Protein AF-A0AAP8N8I6-F1 (afdb_monomer_lite)

Sequence (102 aa):
VLDKHHAGLDDIKDRILEFLAVGAYKGEISGSIVLLVGPPGVGKTSVGKSIAESLGRPFYRFSVGGMRDEAEIKGHRRTYIGAQPGKLVQALKDVEVMNPVI

Structure (mmCIF, N/CA/C/O backbone):
data_AF-A0AAP8N8I6-F1
#
_entry.id   AF-A0AAP8N8I6-F1
#
loop_
_atom_site.group_PDB
_atom_site.id
_atom_site.type_symbol
_atom_site.label_atom_id
_atom_site.label_alt_id
_atom_site.label_comp_id
_atom_site.label_asym_id
_atom_site.label_entity_id
_atom_site.label_seq_id
_atom_site.pdbx_PDB_ins_code
_atom_site.Cartn_x
_atom_site.Cartn_y
_atom_site.Cartn_z
_atom_site.occupancy
_atom_site.B_iso_or_equiv
_atom_site.auth_seq_id
_atom_site.auth_comp_id
_atom_site.auth_asym_id
_atom_site.auth_atom_id
_atom_site.pdbx_PDB_model_num
ATOM 1 N N . VAL A 1 1 ? -14.574 -1.257 8.793 1.00 88.75 1 VAL A N 1
ATOM 2 C CA . VAL A 1 1 ? -13.629 -2.214 8.159 1.00 88.75 1 VAL A CA 1
ATOM 3 C C . VAL A 1 1 ? -12.356 -2.343 8.987 1.00 88.75 1 VAL A C 1
ATOM 5 O O . VAL A 1 1 ? -12.069 -3.449 9.420 1.00 88.75 1 VAL A O 1
ATOM 8 N N . LEU A 1 2 ? -11.644 -1.249 9.292 1.00 89.31 2 LEU A N 1
ATOM 9 C CA . LEU A 1 2 ? -10.410 -1.295 10.095 1.00 89.31 2 LEU A CA 1
ATOM 10 C C . LEU A 1 2 ? -10.574 -2.028 11.442 1.00 89.31 2 LEU A C 1
ATOM 12 O O . LEU A 1 2 ? -9.828 -2.968 11.692 1.00 89.31 2 LEU A O 1
ATOM 16 N N . ASP A 1 3 ? -11.593 -1.713 12.247 1.00 92.19 3 ASP A N 1
ATOM 17 C CA . ASP A 1 3 ? -11.818 -2.402 13.536 1.00 92.19 3 ASP A CA 1
ATOM 18 C C . ASP A 1 3 ? -12.221 -3.867 13.405 1.00 92.19 3 ASP A C 1
ATOM 20 O O . ASP A 1 3 ? -11.925 -4.685 14.270 1.00 92.19 3 ASP A O 1
ATOM 24 N N . LYS A 1 4 ? -12.870 -4.217 12.292 1.00 92.75 4 LYS A N 1
ATOM 25 C CA . LYS A 1 4 ? -13.284 -5.594 12.014 1.00 92.75 4 LYS A CA 1
ATOM 26 C C . LYS A 1 4 ? -12.080 -6.493 11.721 1.00 92.75 4 LYS A C 1
ATOM 28 O O . LYS A 1 4 ? -12.114 -7.674 12.050 1.00 92.75 4 LYS A O 1
ATOM 33 N N . HIS A 1 5 ? -11.048 -5.956 11.069 1.00 90.88 5 HIS A N 1
ATOM 34 C CA . HIS A 1 5 ? -9.874 -6.728 10.648 1.00 90.88 5 HIS A CA 1
ATOM 35 C C . HIS A 1 5 ? -8.683 -6.615 11.601 1.00 90.88 5 HIS A C 1
ATOM 37 O O . HIS A 1 5 ? -7.816 -7.487 11.570 1.00 90.88 5 HIS A O 1
ATOM 43 N N . HIS A 1 6 ? -8.630 -5.571 12.432 1.00 91.94 6 HIS A N 1
ATOM 44 C CA . HIS A 1 6 ? -7.476 -5.264 13.274 1.00 91.94 6 HIS A CA 1
ATOM 45 C C . HIS A 1 6 ? -7.925 -4.959 14.703 1.00 91.94 6 HIS A C 1
ATOM 47 O O . HIS A 1 6 ? -8.615 -3.967 14.939 1.00 91.94 6 HIS A O 1
ATOM 53 N N . ALA A 1 7 ? -7.515 -5.792 15.660 1.00 91.50 7 ALA A N 1
ATOM 54 C CA . ALA A 1 7 ? -7.718 -5.530 17.084 1.00 91.50 7 ALA A CA 1
ATOM 55 C C . ALA A 1 7 ? -6.672 -4.527 17.609 1.00 91.50 7 ALA A C 1
ATOM 57 O O . ALA A 1 7 ? -5.494 -4.634 17.266 1.00 91.50 7 ALA A O 1
ATOM 58 N N . GLY A 1 8 ? -7.095 -3.570 18.444 1.00 90.44 8 GLY A N 1
ATOM 59 C CA . GLY A 1 8 ? -6.244 -2.480 18.943 1.00 90.44 8 GLY A CA 1
ATOM 60 C C . GLY A 1 8 ? -5.793 -1.523 17.833 1.00 90.44 8 GLY A C 1
ATOM 61 O O . GLY A 1 8 ? -6.533 -1.299 16.877 1.00 90.44 8 GLY A O 1
ATOM 62 N N . L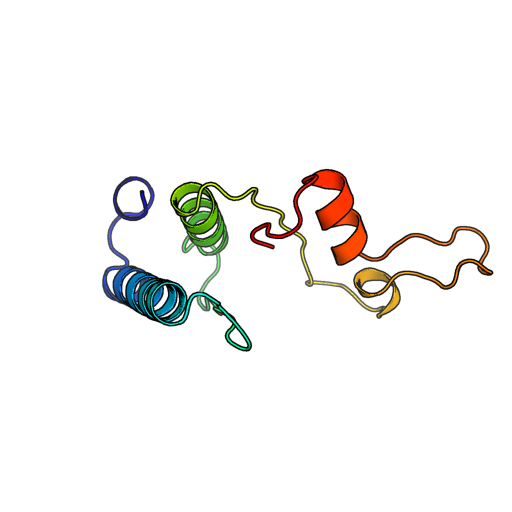EU A 1 9 ? -4.558 -1.013 17.929 1.00 88.94 9 LEU A N 1
ATOM 63 C CA . LEU A 1 9 ? -3.965 -0.047 16.986 1.00 88.94 9 LEU A CA 1
ATOM 64 C C . LEU A 1 9 ? -4.739 1.281 16.892 1.00 88.94 9 LEU A C 1
ATOM 66 O O . LEU A 1 9 ? -4.764 1.887 15.822 1.00 88.94 9 LEU A O 1
ATOM 70 N N . ASP A 1 10 ? -5.362 1.716 17.987 1.00 91.56 10 ASP A N 1
ATOM 71 C CA . ASP A 1 10 ? -6.290 2.854 17.998 1.00 91.56 10 ASP A CA 1
ATOM 72 C C . ASP A 1 10 ? -5.626 4.130 17.452 1.00 91.56 10 ASP A C 1
ATOM 74 O O . ASP A 1 10 ? -6.077 4.660 16.439 1.00 91.56 10 ASP A O 1
ATOM 78 N N . ASP A 1 11 ? -4.440 4.488 17.957 1.00 90.62 11 ASP A N 1
ATOM 79 C CA . ASP A 1 11 ? -3.656 5.634 17.465 1.00 90.62 11 ASP A CA 1
ATOM 80 C C . ASP A 1 11 ? -3.368 5.580 15.949 1.00 90.62 11 ASP A C 1
ATOM 82 O O . ASP A 1 11 ? -3.357 6.595 15.249 1.00 90.62 11 ASP A O 1
ATOM 86 N N . ILE A 1 12 ? -3.115 4.381 15.410 1.00 90.88 12 ILE A N 1
ATOM 87 C CA . ILE A 1 12 ? -2.807 4.191 13.984 1.00 90.88 12 ILE A CA 1
ATOM 88 C C . ILE A 1 12 ? -4.079 4.333 13.148 1.00 90.88 12 ILE A C 1
ATOM 90 O O . ILE A 1 12 ? -4.046 4.938 12.074 1.00 90.88 12 ILE A O 1
ATOM 94 N N . LYS A 1 13 ? -5.193 3.767 13.619 1.00 92.00 13 LYS A N 1
ATOM 95 C CA . LYS A 1 13 ? -6.491 3.866 12.948 1.00 92.00 13 LYS A CA 1
ATOM 96 C C . LYS A 1 13 ? -6.975 5.310 12.913 1.00 92.00 13 LYS A C 1
ATOM 98 O O . LYS A 1 13 ? -7.381 5.758 11.842 1.00 92.00 13 LYS A O 1
ATOM 103 N N . ASP A 1 14 ? -6.838 6.037 14.018 1.00 93.38 14 ASP A N 1
ATOM 104 C CA . ASP A 1 14 ? -7.177 7.458 14.103 1.00 93.38 14 ASP A CA 1
ATOM 105 C C . ASP A 1 14 ? -6.352 8.272 13.106 1.00 93.38 14 ASP A C 1
ATOM 107 O O . ASP A 1 14 ? -6.901 9.049 12.324 1.00 93.38 1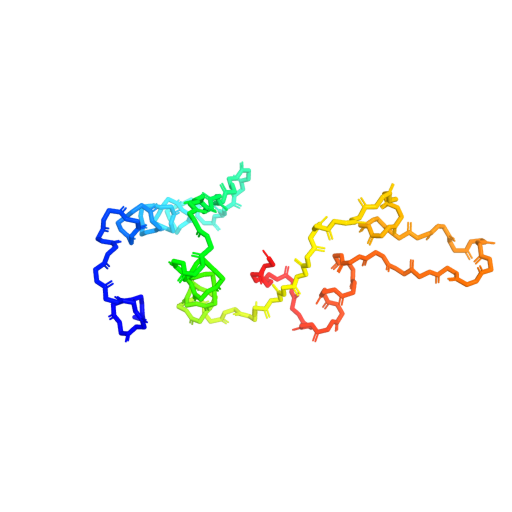4 ASP A O 1
ATOM 111 N N . ARG A 1 15 ? -5.044 8.006 13.009 1.00 91.94 15 ARG A N 1
ATOM 112 C CA . ARG A 1 15 ? -4.176 8.690 12.042 1.00 91.94 15 ARG A CA 1
ATOM 113 C C . ARG A 1 15 ? -4.542 8.406 10.584 1.00 91.94 15 ARG A C 1
ATOM 115 O O . ARG A 1 15 ? -4.443 9.291 9.731 1.00 91.94 15 ARG A O 1
ATOM 122 N N . ILE A 1 16 ? -4.950 7.175 10.277 1.00 92.19 16 ILE A N 1
ATOM 123 C CA . ILE A 1 16 ? -5.442 6.802 8.944 1.00 92.19 16 ILE A CA 1
ATOM 124 C C . ILE A 1 16 ? -6.756 7.533 8.645 1.00 92.19 16 ILE A C 1
ATOM 126 O O . ILE A 1 16 ? -6.925 8.055 7.543 1.00 92.19 16 ILE A O 1
ATOM 130 N N . LEU A 1 17 ? -7.666 7.600 9.617 1.00 91.88 17 LEU A N 1
ATOM 131 C CA . LEU A 1 17 ? -8.927 8.332 9.510 1.00 91.88 17 LEU A CA 1
ATOM 132 C C . LEU A 1 17 ? -8.698 9.825 9.259 1.00 91.88 17 LEU A C 1
ATOM 134 O O . LEU A 1 17 ? -9.286 10.363 8.324 1.00 91.88 17 LEU A O 1
ATOM 138 N N . GLU A 1 18 ? -7.799 10.470 10.006 1.00 90.62 18 GLU A N 1
ATOM 139 C CA . GLU A 1 18 ? -7.400 11.867 9.783 1.00 90.62 18 GLU A CA 1
ATOM 140 C C . GLU A 1 18 ? -6.898 12.090 8.352 1.00 90.62 18 GLU A C 1
ATOM 142 O O . GLU A 1 18 ? -7.338 13.011 7.662 1.00 90.62 18 GLU A O 1
ATOM 147 N N . PHE A 1 19 ? -6.002 11.220 7.877 1.00 89.50 19 PHE A N 1
ATOM 148 C CA . PHE A 1 19 ? -5.453 11.305 6.526 1.00 89.50 19 PHE A CA 1
ATOM 149 C C . PHE A 1 19 ? -6.546 11.214 5.452 1.00 89.50 19 PHE A C 1
ATOM 151 O O . PHE A 1 19 ? -6.593 12.032 4.528 1.00 89.50 19 PHE A O 1
ATOM 158 N N . LEU A 1 20 ? -7.450 10.241 5.587 1.00 89.38 20 LEU A N 1
ATOM 159 C CA . LEU A 1 20 ? -8.559 10.061 4.654 1.00 89.38 20 LEU A CA 1
ATOM 160 C C . LEU A 1 20 ? -9.561 11.219 4.731 1.00 89.38 20 LEU A C 1
ATOM 162 O O . LEU A 1 20 ? -10.065 11.644 3.693 1.00 89.38 20 LEU A O 1
ATOM 166 N N . ALA A 1 21 ? -9.807 11.768 5.922 1.00 90.00 21 ALA A N 1
ATOM 167 C CA . ALA A 1 21 ? -10.690 12.912 6.121 1.00 90.00 21 ALA A CA 1
ATOM 168 C C . ALA A 1 21 ? -10.155 14.175 5.430 1.00 90.00 21 ALA A C 1
ATOM 170 O O . ALA A 1 21 ? -10.911 14.870 4.753 1.00 90.00 21 ALA A O 1
ATOM 171 N N . VAL A 1 22 ? -8.846 14.439 5.520 1.00 89.06 22 VAL A N 1
ATOM 172 C CA . VAL A 1 22 ? -8.205 15.547 4.789 1.00 89.06 22 VAL A CA 1
ATOM 173 C C . VAL A 1 22 ? -8.353 15.361 3.279 1.00 89.06 22 VAL A C 1
ATOM 175 O O . VAL A 1 22 ? -8.671 16.317 2.572 1.00 89.06 22 VAL A O 1
ATOM 178 N 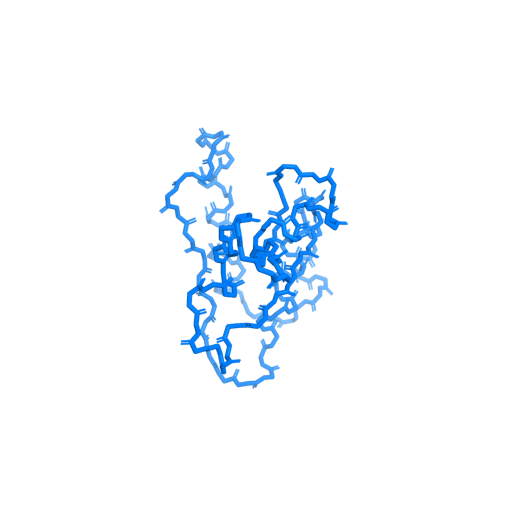N . GLY A 1 23 ? -8.161 14.134 2.788 1.00 86.06 23 GLY A N 1
ATOM 179 C CA . GLY A 1 23 ? -8.370 13.789 1.383 1.00 86.06 23 GLY A CA 1
ATOM 180 C C . GLY A 1 23 ? -9.804 14.013 0.912 1.00 86.06 23 GLY A C 1
ATOM 181 O O . GLY A 1 23 ? -10.030 14.618 -0.133 1.00 86.06 23 GLY A O 1
ATOM 182 N N . ALA A 1 24 ? -10.775 13.562 1.707 1.00 87.38 24 ALA A N 1
ATOM 183 C CA . ALA A 1 24 ? -12.195 13.739 1.427 1.00 87.38 24 ALA A CA 1
ATOM 184 C C . ALA A 1 24 ? -12.592 15.222 1.415 1.00 87.38 24 ALA A C 1
ATOM 186 O O . ALA A 1 24 ? -13.329 15.648 0.531 1.00 87.38 24 ALA A O 1
ATOM 187 N N . TYR A 1 25 ? -12.060 16.016 2.350 1.00 88.88 25 TYR A N 1
ATOM 188 C CA . TYR A 1 25 ? -12.317 17.454 2.424 1.00 88.88 25 TYR A CA 1
ATOM 189 C C . TYR A 1 25 ? -11.740 18.220 1.228 1.00 88.88 25 TYR A C 1
ATOM 191 O O . TYR A 1 25 ? -12.396 19.100 0.678 1.00 88.88 25 TYR A O 1
ATOM 199 N N . LYS A 1 26 ? -10.515 17.882 0.804 1.00 87.56 26 LYS A N 1
ATOM 200 C CA . LYS A 1 26 ? -9.855 18.537 -0.335 1.00 87.56 26 LYS A CA 1
ATOM 201 C C . LYS A 1 26 ? -10.379 18.069 -1.696 1.00 87.56 26 LYS A C 1
ATOM 203 O O . LYS A 1 26 ? -10.126 18.737 -2.691 1.00 87.56 26 LYS A O 1
ATOM 208 N N . GLY A 1 27 ? -11.059 16.922 -1.759 1.00 83.94 27 GLY A N 1
ATOM 209 C CA . GLY A 1 27 ? -11.466 16.272 -3.011 1.00 83.94 27 GLY A CA 1
ATOM 210 C C . GLY A 1 27 ? -10.323 15.550 -3.738 1.00 83.94 27 GLY A C 1
ATOM 211 O O . GLY A 1 27 ? -10.562 14.823 -4.700 1.00 83.94 27 GLY A O 1
ATOM 212 N N . GLU A 1 28 ? -9.090 15.691 -3.253 1.00 79.31 28 GLU A N 1
ATOM 213 C CA . GLU A 1 28 ? -7.908 15.005 -3.754 1.00 79.31 28 GLU A CA 1
ATOM 214 C C . GLU A 1 28 ? -6.937 14.667 -2.618 1.00 79.31 28 GLU A C 1
ATOM 216 O O . GLU A 1 28 ? -6.817 15.382 -1.621 1.00 79.31 28 GLU A O 1
ATOM 221 N N . ILE A 1 29 ? -6.196 13.573 -2.797 1.00 73.62 29 ILE A N 1
ATOM 222 C CA . ILE A 1 29 ? -5.062 13.203 -1.945 1.00 73.62 29 ILE A CA 1
ATOM 223 C C . ILE A 1 29 ? -3.798 13.472 -2.763 1.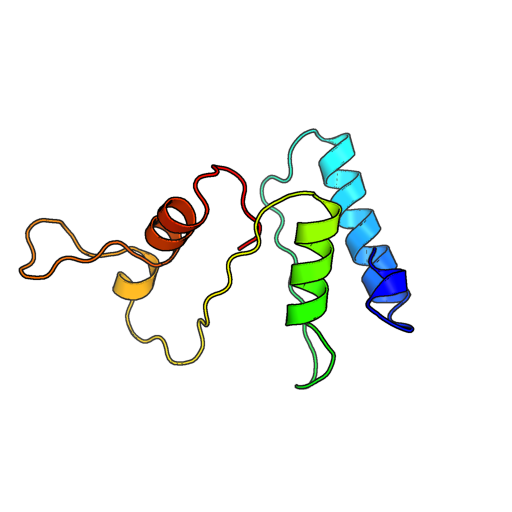00 73.62 29 ILE A C 1
ATOM 225 O O . ILE A 1 29 ? -3.184 12.557 -3.304 1.00 73.62 29 ILE A O 1
ATOM 229 N N . SER A 1 30 ? -3.454 14.748 -2.938 1.00 73.25 30 SER A N 1
ATOM 230 C CA . SER A 1 30 ? -2.243 15.143 -3.662 1.00 73.25 30 SER A CA 1
ATOM 231 C C . SER A 1 30 ? -1.073 15.354 -2.695 1.00 73.25 30 SER A C 1
ATOM 233 O O . SER A 1 30 ? -1.214 15.982 -1.643 1.00 73.25 30 SER A O 1
ATOM 235 N N . GLY A 1 31 ? 0.091 14.793 -3.033 1.00 70.50 31 GLY A N 1
ATOM 236 C CA . GLY A 1 31 ? 1.369 15.056 -2.359 1.00 70.50 31 GLY A CA 1
ATOM 237 C C . GLY A 1 31 ? 1.583 14.414 -0.983 1.00 70.50 31 GLY A C 1
ATOM 238 O O . GLY A 1 31 ? 2.604 14.683 -0.358 1.00 70.50 31 GLY A O 1
ATOM 239 N N . SER A 1 32 ? 0.666 13.571 -0.498 1.00 78.75 32 SER A N 1
ATOM 240 C CA . SER A 1 32 ? 0.774 12.952 0.832 1.00 78.75 32 SER A CA 1
ATOM 241 C C . SER A 1 32 ? 0.796 11.424 0.737 1.00 78.75 32 SER A C 1
ATOM 243 O O . SER A 1 32 ? -0.085 10.826 0.124 1.00 78.75 32 SER A O 1
ATOM 245 N N . ILE A 1 33 ? 1.802 10.795 1.351 1.00 88.75 33 ILE A N 1
ATOM 246 C CA . ILE A 1 33 ? 2.013 9.338 1.356 1.00 88.75 33 ILE A CA 1
ATOM 247 C C . ILE A 1 33 ? 1.943 8.841 2.801 1.00 88.75 33 ILE A C 1
ATOM 249 O O . ILE A 1 33 ? 2.519 9.455 3.698 1.00 88.75 33 ILE A O 1
ATOM 253 N N . VAL A 1 34 ? 1.262 7.716 3.028 1.00 89.88 34 VAL A N 1
ATOM 254 C CA . VAL A 1 34 ? 1.224 7.051 4.338 1.00 89.88 34 VAL A CA 1
ATOM 255 C C . VAL A 1 34 ? 2.364 6.041 4.432 1.00 89.88 34 VAL A C 1
ATOM 257 O O . VAL A 1 34 ? 2.466 5.135 3.608 1.00 89.88 34 VAL A O 1
ATOM 260 N N . LEU A 1 35 ? 3.198 6.169 5.466 1.00 92.50 35 LEU A N 1
ATOM 261 C CA . LEU A 1 35 ? 4.265 5.218 5.777 1.00 92.50 35 LEU A CA 1
ATOM 262 C C . LEU A 1 35 ? 3.967 4.505 7.100 1.00 92.50 35 LEU A C 1
ATOM 264 O O . LEU A 1 35 ? 3.927 5.132 8.156 1.00 92.50 35 LEU A O 1
ATOM 268 N N . LEU A 1 36 ? 3.802 3.182 7.048 1.00 93.00 36 LEU A N 1
ATOM 269 C CA . LEU A 1 36 ? 3.623 2.341 8.233 1.00 93.00 36 LEU A CA 1
ATOM 270 C C . LEU A 1 36 ? 4.965 1.716 8.640 1.00 93.00 36 LEU A C 1
ATOM 272 O O . LEU A 1 36 ? 5.543 0.936 7.881 1.00 93.00 36 LEU A O 1
ATOM 276 N N . VAL A 1 37 ? 5.443 2.004 9.855 1.00 93.88 37 VAL A N 1
ATOM 277 C CA . VAL A 1 37 ? 6.744 1.533 10.375 1.00 93.88 37 VAL A CA 1
ATOM 278 C C . VAL A 1 37 ? 6.551 0.645 11.606 1.00 93.88 37 VAL A C 1
ATOM 280 O O . VAL A 1 37 ? 5.615 0.820 12.375 1.00 93.88 37 VAL A O 1
ATOM 283 N N . GLY A 1 38 ? 7.419 -0.357 11.782 1.00 93.31 38 GLY A N 1
ATOM 284 C CA . GLY A 1 38 ? 7.501 -1.155 13.014 1.00 93.31 38 GLY A CA 1
ATOM 285 C C . GLY A 1 38 ? 8.115 -2.545 12.793 1.00 93.31 38 GLY A C 1
ATOM 286 O O . GLY A 1 38 ? 8.508 -2.851 11.664 1.00 93.31 38 GLY A O 1
ATOM 287 N N . PRO A 1 39 ? 8.087 -3.432 13.799 1.00 95.88 39 PRO A N 1
ATOM 288 C CA . PRO A 1 39 ? 8.582 -4.809 13.695 1.00 95.88 39 PRO A CA 1
ATOM 289 C C . PRO A 1 39 ? 7.867 -5.646 12.615 1.00 95.88 39 PRO A C 1
ATOM 291 O O . PRO A 1 39 ? 6.758 -5.290 12.189 1.00 95.88 39 PRO A O 1
ATOM 294 N N . PRO A 1 40 ? 8.457 -6.759 12.147 1.00 95.62 40 PRO A N 1
ATOM 295 C CA . PRO A 1 40 ? 7.743 -7.718 11.307 1.00 95.62 40 PRO A CA 1
ATOM 296 C C . PRO A 1 40 ? 6.555 -8.332 12.069 1.00 95.62 40 PRO A C 1
ATOM 298 O O . PRO A 1 40 ? 6.562 -8.413 13.291 1.00 95.62 40 PRO A O 1
ATOM 301 N N . GLY A 1 41 ? 5.512 -8.747 11.347 1.00 92.75 41 GLY A N 1
ATOM 302 C CA . GLY A 1 41 ? 4.348 -9.428 11.937 1.00 92.75 41 GLY A CA 1
ATOM 303 C C . GLY A 1 41 ? 3.243 -8.525 12.502 1.00 92.75 41 GLY A C 1
ATOM 304 O O . GLY A 1 41 ? 2.141 -9.006 12.720 1.00 92.75 41 GLY A O 1
ATOM 305 N N . VAL A 1 42 ? 3.456 -7.211 12.637 1.00 92.44 42 VAL A N 1
ATOM 306 C CA . VAL A 1 42 ? 2.454 -6.276 13.214 1.00 92.44 42 VAL A CA 1
ATOM 307 C C . VAL A 1 42 ? 1.304 -5.878 12.266 1.00 92.44 42 VAL A C 1
ATOM 309 O O . VAL A 1 42 ? 0.600 -4.909 12.513 1.00 92.44 42 VAL A O 1
ATOM 312 N N . GLY A 1 43 ? 1.129 -6.568 11.134 1.00 92.69 43 GLY A N 1
ATOM 313 C CA . GLY A 1 43 ? -0.043 -6.370 10.268 1.00 92.69 43 GLY A CA 1
ATOM 314 C C . GLY A 1 43 ? 0.002 -5.203 9.269 1.00 92.69 43 GLY A C 1
ATOM 315 O O . GLY A 1 43 ? -1.003 -4.956 8.615 1.00 92.69 43 GLY A O 1
ATOM 316 N N . LYS A 1 44 ? 1.146 -4.536 9.050 1.00 95.19 44 LYS A N 1
ATOM 317 C CA . LYS A 1 44 ? 1.279 -3.383 8.118 1.00 95.19 44 LYS A CA 1
ATOM 318 C C . LYS A 1 44 ? 0.634 -3.591 6.742 1.00 95.19 44 LYS A C 1
ATOM 320 O O . LYS A 1 44 ? -0.151 -2.769 6.284 1.00 95.19 44 LYS A O 1
ATOM 325 N N . THR A 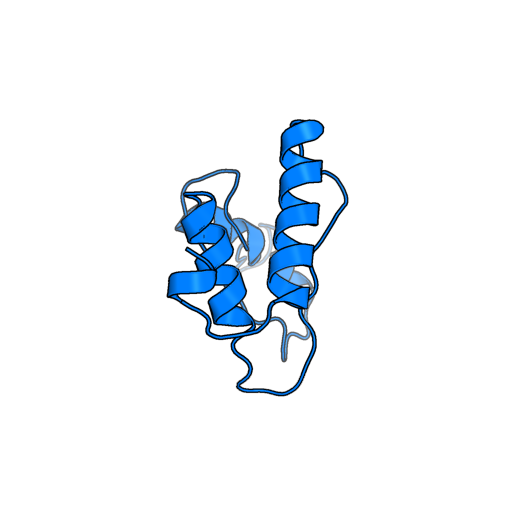1 45 ? 0.940 -4.708 6.083 1.00 94.94 45 THR A N 1
ATOM 326 C CA . THR A 1 45 ? 0.353 -5.028 4.772 1.00 94.94 45 THR A CA 1
ATOM 327 C C . THR A 1 45 ? -1.154 -5.271 4.863 1.00 94.94 45 THR A C 1
ATOM 329 O O . THR A 1 45 ? -1.894 -4.888 3.963 1.00 94.94 45 THR A O 1
ATOM 332 N N . SER A 1 46 ? -1.612 -5.894 5.949 1.00 95.06 46 SER A N 1
ATOM 333 C CA . SER A 1 46 ? -3.033 -6.152 6.179 1.00 95.06 46 SER A CA 1
ATOM 334 C C . SER A 1 46 ? -3.803 -4.841 6.387 1.00 95.06 46 SER A C 1
ATOM 336 O O . SER A 1 46 ? -4.884 -4.673 5.833 1.00 95.06 46 SER A O 1
ATOM 338 N N . VAL A 1 47 ? -3.213 -3.869 7.096 1.00 94.94 47 VAL A N 1
ATOM 339 C CA . VAL A 1 47 ? -3.777 -2.517 7.245 1.00 94.94 47 VAL A CA 1
ATOM 340 C C . VAL A 1 47 ? -3.939 -1.845 5.881 1.00 94.94 47 VAL A C 1
ATOM 342 O O . VAL A 1 47 ? -5.030 -1.374 5.573 1.00 94.94 47 VAL A O 1
ATOM 345 N N . GLY A 1 48 ? -2.913 -1.881 5.022 1.00 95.00 48 GLY A N 1
ATOM 346 C CA . GLY A 1 48 ? -3.004 -1.358 3.650 1.00 95.00 48 GLY A CA 1
ATOM 347 C C . GLY A 1 48 ? -4.137 -1.996 2.833 1.00 95.00 48 GLY A C 1
ATOM 348 O O . GLY A 1 48 ? -4.908 -1.291 2.181 1.00 95.00 48 GLY A O 1
ATOM 349 N N . LYS A 1 49 ? -4.311 -3.319 2.947 1.00 96.00 49 LYS A N 1
ATOM 350 C CA . LYS A 1 49 ? -5.421 -4.038 2.306 1.00 96.00 49 LYS A CA 1
ATOM 351 C C . LYS A 1 49 ? -6.788 -3.589 2.836 1.00 96.00 49 LYS A C 1
ATOM 353 O O . LYS A 1 49 ? -7.698 -3.364 2.045 1.00 96.00 49 LYS A O 1
ATOM 358 N N . SER A 1 50 ? -6.934 -3.419 4.151 1.00 95.50 50 SER A N 1
ATOM 359 C CA . SER A 1 50 ? -8.184 -2.934 4.753 1.00 95.50 50 SER A CA 1
ATOM 360 C C . SER A 1 50 ? -8.503 -1.487 4.376 1.00 95.50 50 SER A C 1
ATOM 362 O O . SER A 1 50 ? -9.677 -1.145 4.251 1.00 95.50 50 SER A O 1
ATOM 364 N N . ILE A 1 51 ? -7.491 -0.639 4.165 1.00 93.88 51 ILE A N 1
ATOM 365 C CA . ILE A 1 51 ? -7.689 0.716 3.630 1.00 93.88 51 ILE A CA 1
ATOM 366 C C . ILE A 1 51 ? -8.251 0.635 2.208 1.00 93.88 51 ILE A C 1
ATOM 368 O O . ILE A 1 51 ? -9.258 1.274 1.920 1.00 93.88 51 ILE A O 1
ATOM 372 N N . ALA A 1 52 ? -7.651 -0.183 1.340 1.00 95.06 52 ALA A N 1
ATOM 373 C CA . ALA A 1 52 ? -8.126 -0.369 -0.030 1.00 95.06 52 ALA A CA 1
ATOM 374 C C . ALA A 1 52 ? -9.577 -0.878 -0.080 1.00 95.06 52 ALA A C 1
ATOM 376 O O . ALA A 1 52 ? -10.406 -0.304 -0.786 1.00 95.06 52 ALA A O 1
ATOM 377 N N . GLU A 1 53 ? -9.905 -1.874 0.749 1.00 95.50 53 GLU A N 1
ATOM 378 C CA . GLU A 1 53 ? -11.268 -2.393 0.908 1.00 95.50 53 GLU A CA 1
ATOM 379 C C . GLU A 1 53 ? -12.244 -1.311 1.393 1.00 95.50 53 GLU A C 1
ATOM 381 O O . GLU A 1 53 ? -13.333 -1.175 0.842 1.00 95.50 53 GLU A O 1
ATOM 386 N N . SER A 1 54 ? -11.839 -0.488 2.367 1.00 92.50 54 SER A N 1
ATOM 387 C CA . SER A 1 54 ? -12.667 0.617 2.878 1.00 92.50 54 SER A CA 1
ATOM 388 C C . SER A 1 54 ? -12.947 1.683 1.817 1.00 92.50 54 SER A C 1
ATOM 390 O O . SER A 1 54 ? -14.004 2.304 1.835 1.00 92.50 54 SER A O 1
ATOM 392 N N . LEU A 1 55 ? -12.001 1.897 0.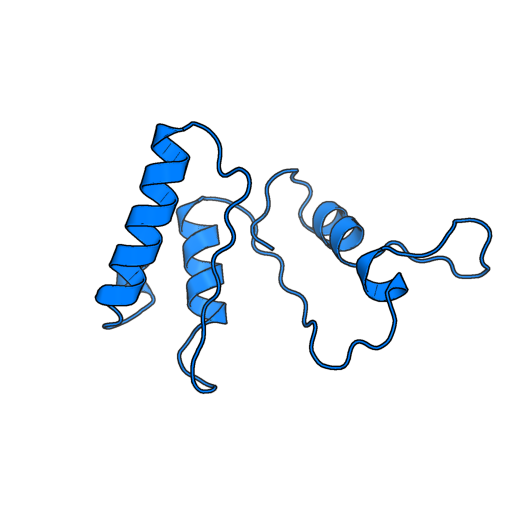900 1.00 91.00 55 LEU A N 1
ATOM 393 C CA . LEU A 1 55 ? -12.125 2.847 -0.204 1.00 91.00 55 LEU A CA 1
ATOM 394 C C . LEU A 1 55 ? -12.812 2.247 -1.440 1.00 91.00 55 LEU A C 1
ATOM 396 O O . LEU A 1 55 ? -13.014 2.971 -2.414 1.00 91.00 55 LEU A O 1
ATOM 400 N N . GLY A 1 56 ? -13.125 0.946 -1.437 1.00 93.31 56 GLY A N 1
ATOM 401 C CA . GLY A 1 56 ? -13.646 0.239 -2.610 1.00 93.31 56 GLY A CA 1
ATOM 402 C C . GLY A 1 56 ? -12.674 0.241 -3.796 1.00 93.31 56 GLY A C 1
ATOM 403 O O . GLY A 1 56 ? -13.104 0.215 -4.946 1.00 93.31 56 GLY A O 1
ATOM 404 N N . ARG A 1 57 ? -11.365 0.325 -3.529 1.00 94.81 57 ARG A N 1
ATOM 405 C CA . ARG A 1 57 ? -10.309 0.393 -4.548 1.00 94.81 57 ARG A CA 1
ATOM 406 C C . ARG A 1 57 ? -9.531 -0.921 -4.587 1.00 94.81 57 ARG A C 1
ATOM 408 O O . ARG A 1 57 ? -9.299 -1.514 -3.531 1.00 94.81 57 ARG A O 1
ATOM 415 N N . PRO A 1 58 ? -9.082 -1.379 -5.766 1.00 96.94 58 PRO A N 1
ATOM 416 C CA . PRO A 1 58 ? -8.240 -2.560 -5.844 1.00 96.94 58 PRO A CA 1
ATOM 417 C C . PRO A 1 58 ? -6.907 -2.310 -5.143 1.00 96.94 58 PRO A C 1
ATOM 419 O O . PRO A 1 58 ? -6.343 -1.214 -5.192 1.00 96.94 58 PRO A O 1
ATOM 422 N N . PHE A 1 59 ? -6.425 -3.357 -4.482 1.00 96.88 59 PHE A N 1
ATOM 423 C CA . PHE A 1 59 ? -5.156 -3.367 -3.775 1.00 96.88 59 PHE A CA 1
ATOM 424 C C . PHE A 1 59 ? -4.109 -4.079 -4.626 1.00 96.88 59 PHE A C 1
ATOM 426 O O . PHE A 1 59 ? -4.243 -5.272 -4.903 1.00 96.88 59 PHE A O 1
ATOM 433 N N . TYR A 1 60 ? -3.057 -3.364 -5.004 1.00 96.94 60 TYR A N 1
ATOM 434 C CA . TYR A 1 60 ? -1.867 -3.934 -5.617 1.00 96.94 60 TYR A CA 1
ATOM 435 C C . TYR A 1 60 ? -0.718 -3.873 -4.616 1.00 96.94 60 TYR A C 1
ATOM 437 O O . TYR A 1 60 ? -0.621 -2.935 -3.840 1.00 96.94 60 TYR A O 1
ATOM 445 N N . ARG A 1 61 ? 0.164 -4.873 -4.614 1.00 95.50 61 ARG A N 1
ATOM 446 C CA . ARG A 1 61 ? 1.338 -4.882 -3.735 1.00 95.50 61 ARG A CA 1
ATOM 447 C C . ARG A 1 61 ? 2.545 -5.395 -4.490 1.00 95.50 61 ARG A C 1
ATOM 449 O O . ARG A 1 61 ? 2.512 -6.504 -5.019 1.00 95.50 61 ARG A O 1
ATOM 456 N N . PHE A 1 62 ? 3.653 -4.670 -4.403 1.00 95.06 62 PHE A N 1
ATOM 457 C CA . PHE A 1 62 ? 4.966 -5.171 -4.796 1.00 95.06 62 PHE A CA 1
ATOM 458 C C . PHE A 1 62 ? 6.009 -4.880 -3.712 1.00 95.06 62 PHE A C 1
ATOM 460 O O . PHE A 1 62 ? 5.831 -4.004 -2.870 1.00 95.06 62 PHE A O 1
ATOM 467 N N . SER A 1 63 ? 7.080 -5.675 -3.687 1.00 92.75 63 SER A N 1
ATOM 468 C CA . SER A 1 63 ? 8.190 -5.483 -2.753 1.00 92.75 63 SER A CA 1
ATOM 469 C C . SER A 1 63 ? 9.255 -4.609 -3.392 1.00 92.75 63 SER A C 1
ATOM 471 O O . SER A 1 63 ? 9.646 -4.873 -4.526 1.00 92.75 63 SER A O 1
ATOM 473 N N . VAL A 1 64 ? 9.758 -3.633 -2.635 1.00 93.19 64 VAL A N 1
ATOM 474 C CA . VAL A 1 64 ? 10.971 -2.881 -2.990 1.00 93.19 64 VAL A CA 1
ATOM 475 C C . VAL A 1 64 ? 12.251 -3.472 -2.399 1.00 93.19 64 VAL A C 1
ATOM 477 O O . VAL A 1 64 ? 13.359 -3.093 -2.768 1.00 93.19 64 VAL A O 1
ATOM 480 N N . GLY A 1 65 ? 12.114 -4.423 -1.471 1.00 93.38 65 GLY A N 1
ATOM 481 C CA . GLY A 1 65 ? 13.254 -5.085 -0.848 1.00 93.38 65 GLY A CA 1
ATOM 482 C C . GLY A 1 65 ? 14.029 -5.921 -1.864 1.00 93.38 65 GLY A C 1
ATOM 483 O O . GLY A 1 65 ? 13.452 -6.801 -2.498 1.00 93.38 65 GLY A O 1
ATOM 484 N N . GLY A 1 66 ? 15.331 -5.658 -1.985 1.00 93.38 66 GLY A N 1
ATOM 485 C CA . GLY A 1 66 ? 16.231 -6.387 -2.883 1.00 93.38 66 GLY A CA 1
ATOM 486 C C . GLY A 1 66 ? 16.308 -5.842 -4.311 1.00 93.38 66 GLY A C 1
ATOM 487 O O . GLY A 1 66 ? 17.105 -6.365 -5.086 1.00 93.38 66 GLY A O 1
ATOM 488 N N . MET A 1 67 ? 15.547 -4.792 -4.642 1.00 94.38 67 MET A N 1
ATOM 489 C CA . MET A 1 67 ? 15.648 -4.110 -5.936 1.00 94.38 67 MET A CA 1
ATOM 490 C C . MET A 1 67 ? 17.000 -3.406 -6.057 1.00 94.38 67 MET A C 1
ATOM 492 O O . MET A 1 67 ? 17.482 -2.794 -5.099 1.00 94.38 67 MET A O 1
ATOM 496 N N . ARG A 1 68 ? 17.619 -3.504 -7.234 1.00 94.06 68 ARG A N 1
ATOM 497 C CA . ARG A 1 68 ? 18.948 -2.918 -7.502 1.00 94.06 68 ARG A CA 1
ATOM 498 C C . ARG A 1 68 ? 18.961 -1.983 -8.701 1.00 94.06 68 ARG A C 1
ATOM 500 O O . ARG A 1 68 ? 19.915 -1.225 -8.845 1.00 94.06 68 ARG A O 1
ATOM 507 N N . ASP A 1 69 ? 17.925 -2.037 -9.532 1.00 93.06 69 ASP A N 1
ATOM 508 C CA . ASP A 1 69 ? 17.840 -1.287 -10.777 1.00 93.06 69 ASP A CA 1
ATOM 509 C C . ASP A 1 69 ? 16.573 -0.419 -10.807 1.00 93.06 69 ASP A C 1
ATOM 511 O O . ASP A 1 69 ? 15.471 -0.856 -10.463 1.00 93.06 69 ASP A O 1
ATOM 515 N N . GLU A 1 70 ? 16.719 0.827 -11.255 1.00 92.88 70 GLU A N 1
ATOM 516 C CA . GLU A 1 70 ? 15.594 1.733 -11.478 1.00 92.88 70 GLU A CA 1
ATOM 517 C C . GLU A 1 70 ? 14.650 1.247 -12.586 1.00 92.88 70 GLU A C 1
ATOM 519 O O . GLU A 1 70 ? 13.459 1.586 -12.574 1.00 92.88 70 GLU A O 1
ATOM 524 N N . ALA A 1 71 ? 15.153 0.433 -13.520 1.00 92.75 71 ALA A N 1
ATOM 525 C CA . ALA A 1 71 ? 14.375 -0.142 -14.609 1.00 92.75 71 ALA A CA 1
ATOM 526 C C . ALA A 1 71 ? 13.255 -1.056 -14.095 1.00 92.75 71 ALA A C 1
ATOM 528 O O . ALA A 1 71 ? 12.226 -1.197 -14.754 1.00 92.75 71 ALA A O 1
ATOM 529 N N . GLU A 1 72 ? 13.387 -1.620 -12.894 1.00 92.62 72 GLU A N 1
ATOM 530 C CA . GLU A 1 72 ? 12.310 -2.393 -12.284 1.00 92.62 72 GLU A CA 1
ATOM 531 C C . GLU A 1 72 ? 11.103 -1.500 -11.915 1.00 92.62 72 GLU A C 1
ATOM 533 O O . GLU A 1 72 ? 9.953 -1.918 -12.051 1.00 92.62 72 GLU A O 1
ATOM 538 N N . ILE A 1 73 ? 11.330 -0.242 -11.512 1.00 94.69 73 ILE A N 1
ATOM 539 C CA . ILE A 1 73 ? 10.257 0.717 -11.191 1.00 94.69 73 ILE A CA 1
ATOM 540 C C . ILE A 1 73 ? 9.752 1.434 -12.447 1.00 94.69 73 ILE A C 1
ATOM 542 O O . ILE A 1 73 ? 8.540 1.514 -12.661 1.00 94.69 73 ILE A O 1
ATOM 546 N N . LYS A 1 74 ? 10.665 1.953 -13.277 1.00 94.75 74 LYS A N 1
ATOM 547 C CA . LYS A 1 74 ? 10.346 2.805 -14.438 1.00 94.75 74 LYS A CA 1
ATOM 548 C C . LYS A 1 74 ? 10.057 2.013 -15.714 1.00 94.75 74 LYS A C 1
ATOM 550 O O . LYS A 1 74 ? 9.317 2.483 -16.575 1.00 94.75 74 LYS A O 1
ATOM 555 N N . GLY A 1 75 ? 10.601 0.809 -15.831 1.00 95.62 75 GLY A N 1
ATOM 556 C CA . GLY A 1 75 ? 10.601 0.036 -17.065 1.00 95.62 75 GLY A CA 1
ATOM 557 C C . GLY A 1 75 ? 11.728 0.435 -18.009 1.00 95.62 75 GLY A C 1
ATOM 558 O O . GLY A 1 75 ? 12.519 1.342 -17.754 1.00 95.62 75 GLY A O 1
ATOM 559 N N . HIS A 1 76 ? 11.778 -0.263 -19.136 1.00 96.38 76 HIS A N 1
ATOM 560 C CA . HIS A 1 76 ? 12.823 -0.103 -20.137 1.00 96.38 76 HIS A CA 1
ATOM 561 C C . HIS A 1 76 ? 12.354 0.789 -21.286 1.00 96.38 76 HIS A C 1
ATOM 563 O O . HIS A 1 76 ? 11.167 0.841 -21.623 1.00 96.38 76 HIS A O 1
ATOM 569 N N . ARG A 1 77 ? 13.304 1.436 -21.972 1.00 95.00 77 ARG A N 1
ATOM 570 C CA . ARG A 1 77 ? 13.014 2.005 -23.296 1.00 95.00 77 ARG A CA 1
ATOM 571 C C . ARG A 1 77 ? 12.621 0.879 -24.253 1.00 95.00 77 ARG A C 1
ATOM 573 O O . ARG A 1 77 ? 13.235 -0.184 -24.253 1.00 95.00 77 ARG A O 1
ATOM 580 N N . ARG A 1 78 ? 11.651 1.145 -25.131 1.00 93.94 78 ARG A N 1
ATOM 581 C CA . ARG A 1 78 ? 11.141 0.169 -26.115 1.00 93.94 78 ARG A CA 1
ATOM 582 C C . ARG A 1 78 ? 12.197 -0.369 -27.086 1.00 93.94 78 ARG A C 1
ATOM 584 O O . ARG A 1 78 ? 11.976 -1.403 -27.696 1.00 93.94 78 ARG A O 1
ATOM 591 N N . THR A 1 79 ? 13.318 0.331 -27.239 1.00 96.00 79 THR A N 1
ATOM 592 C CA . THR A 1 79 ? 14.421 -0.062 -28.123 1.00 96.00 79 THR A CA 1
ATOM 593 C C . THR A 1 79 ? 15.257 -1.221 -27.576 1.00 96.00 79 THR A C 1
ATOM 595 O O . THR A 1 79 ? 16.041 -1.789 -28.327 1.00 96.00 79 THR A O 1
ATOM 598 N N . TYR A 1 80 ? 15.136 -1.565 -26.289 1.00 94.12 80 TYR A N 1
ATOM 599 C CA . TYR A 1 80 ? 15.873 -2.685 -25.706 1.00 94.12 80 TYR A CA 1
ATOM 600 C C . TYR A 1 80 ? 15.204 -4.023 -26.034 1.00 94.12 80 TYR A C 1
ATOM 602 O O . TYR A 1 80 ? 13.989 -4.181 -25.897 1.00 94.12 80 TYR A O 1
ATOM 610 N N . ILE A 1 81 ? 16.013 -5.011 -26.425 1.00 92.94 81 ILE A N 1
ATOM 611 C CA . ILE A 1 81 ? 15.552 -6.394 -26.580 1.00 92.94 81 ILE A CA 1
ATOM 612 C C . ILE A 1 81 ? 15.054 -6.879 -25.213 1.00 92.94 81 ILE A C 1
ATOM 614 O O . ILE A 1 81 ? 15.773 -6.789 -24.222 1.00 92.94 81 ILE A O 1
ATOM 618 N N . GLY A 1 82 ? 13.810 -7.362 -25.162 1.00 92.62 82 GLY A N 1
ATOM 619 C CA . GLY A 1 82 ? 13.182 -7.810 -23.916 1.00 92.62 82 GLY A CA 1
ATOM 620 C C . GLY A 1 82 ? 12.631 -6.687 -23.031 1.00 92.62 82 GLY A C 1
ATOM 621 O O . GLY A 1 82 ? 12.387 -6.929 -21.853 1.00 92.62 82 GLY A O 1
ATOM 622 N N . ALA A 1 83 ? 12.418 -5.478 -23.567 1.00 94.88 83 ALA A N 1
ATOM 623 C CA . ALA A 1 83 ? 11.876 -4.353 -22.810 1.00 94.88 83 ALA A CA 1
ATOM 624 C C . ALA A 1 83 ? 10.569 -4.712 -22.078 1.00 94.88 83 ALA A C 1
ATOM 626 O O . ALA A 1 83 ? 9.553 -5.033 -22.697 1.00 94.88 83 ALA A O 1
ATOM 627 N N . GLN A 1 84 ? 10.599 -4.599 -20.751 1.00 94.88 84 GLN A N 1
ATOM 628 C CA . GLN A 1 84 ? 9.431 -4.762 -19.889 1.00 94.88 84 GLN A CA 1
ATOM 629 C C . GLN A 1 84 ? 8.996 -3.409 -19.307 1.00 94.88 84 GLN A C 1
ATOM 631 O O . GLN A 1 84 ? 9.860 -2.582 -18.978 1.00 94.88 84 GLN A O 1
ATOM 636 N N . PRO A 1 85 ? 7.677 -3.171 -19.162 1.00 95.06 85 PRO A N 1
ATOM 637 C CA . PRO A 1 85 ? 7.166 -2.027 -18.419 1.00 95.06 85 PRO A CA 1
ATOM 638 C C . PRO A 1 85 ? 7.517 -2.157 -16.932 1.00 95.06 85 PRO A C 1
ATOM 640 O O . PRO A 1 85 ? 7.617 -3.266 -16.409 1.00 95.06 85 PRO A O 1
ATOM 643 N N . GLY A 1 86 ? 7.691 -1.022 -16.256 1.00 95.81 86 GLY A N 1
ATOM 644 C CA . GLY A 1 86 ? 8.004 -0.990 -14.829 1.00 95.81 86 GLY A CA 1
ATOM 645 C C . GLY A 1 86 ? 6.824 -1.404 -13.950 1.00 95.81 86 GLY A C 1
ATOM 646 O O . GLY A 1 86 ? 5.679 -1.469 -14.411 1.00 95.81 86 GLY A O 1
ATOM 647 N N . LYS A 1 87 ? 7.094 -1.643 -12.663 1.00 94.81 87 LYS A N 1
ATOM 648 C CA . LYS A 1 87 ? 6.106 -2.146 -11.693 1.00 94.81 87 LYS A CA 1
ATOM 649 C C . LYS A 1 87 ? 4.824 -1.320 -11.610 1.00 94.81 87 LYS A C 1
ATOM 651 O O . LYS A 1 87 ? 3.753 -1.905 -11.515 1.00 94.81 87 LYS A O 1
ATOM 656 N N . LEU A 1 88 ? 4.902 0.010 -11.694 1.00 94.06 88 LEU A N 1
ATOM 657 C CA . LEU A 1 88 ? 3.707 0.864 -11.634 1.00 94.06 88 LEU A CA 1
ATOM 658 C C . LEU A 1 88 ? 2.797 0.687 -12.856 1.00 94.06 88 LEU A C 1
ATOM 660 O O . LEU A 1 88 ? 1.581 0.617 -12.718 1.00 94.06 88 LEU A O 1
ATOM 664 N N . VAL A 1 89 ? 3.375 0.571 -14.053 1.00 95.25 89 VAL A N 1
ATOM 665 C CA . VAL A 1 89 ? 2.600 0.349 -15.283 1.00 95.25 89 VAL A CA 1
ATOM 666 C C . VAL A 1 89 ? 1.989 -1.052 -15.286 1.00 95.25 89 VAL A C 1
ATOM 668 O O . VAL A 1 89 ? 0.844 -1.217 -15.696 1.00 95.25 89 VAL A O 1
ATOM 671 N N . GLN A 1 90 ? 2.730 -2.052 -14.799 1.00 94.69 90 GLN A N 1
ATOM 672 C CA . GLN A 1 90 ? 2.202 -3.403 -14.594 1.00 94.69 90 GLN A CA 1
ATOM 673 C C . GLN A 1 90 ? 1.024 -3.390 -13.615 1.00 94.69 90 GLN A C 1
ATOM 675 O O . GLN A 1 90 ? -0.030 -3.918 -13.944 1.00 94.69 90 GLN A O 1
ATOM 680 N N . ALA A 1 91 ? 1.159 -2.700 -12.477 1.00 95.94 91 ALA A N 1
ATOM 681 C CA . ALA A 1 91 ? 0.094 -2.572 -11.488 1.00 95.94 91 ALA A CA 1
ATOM 682 C C . ALA A 1 91 ? -1.200 -2.021 -12.093 1.00 95.94 91 ALA A C 1
ATOM 684 O O . ALA A 1 91 ? -2.256 -2.613 -11.910 1.00 95.94 91 ALA A O 1
ATOM 685 N N . LEU A 1 92 ? -1.109 -0.926 -12.857 1.00 96.31 92 LEU A N 1
ATOM 686 C CA . LEU A 1 92 ? -2.266 -0.312 -13.517 1.00 96.31 92 LEU A CA 1
ATOM 687 C C . LEU A 1 92 ? -2.902 -1.228 -14.566 1.00 96.31 92 LEU A C 1
ATOM 689 O O . LEU A 1 92 ? -4.123 -1.252 -14.699 1.00 96.31 92 LEU A O 1
ATOM 693 N N . LYS A 1 93 ? -2.083 -1.991 -15.297 1.00 95.69 93 LYS A N 1
ATOM 694 C CA . LYS A 1 93 ? -2.571 -2.974 -16.265 1.00 95.69 93 LYS A CA 1
ATOM 695 C C . LYS A 1 93 ? -3.309 -4.126 -15.578 1.00 95.69 93 LYS A C 1
ATOM 697 O O . LYS A 1 93 ? -4.323 -4.566 -16.098 1.00 95.69 93 LYS A O 1
ATOM 702 N N . ASP A 1 94 ? -2.810 -4.590 -14.436 1.00 95.69 94 ASP A N 1
ATOM 703 C CA . ASP A 1 94 ? -3.375 -5.734 -13.715 1.00 95.69 94 ASP A CA 1
ATOM 704 C C . ASP A 1 94 ? -4.688 -5.382 -12.995 1.00 95.69 94 ASP A C 1
ATOM 706 O O . ASP A 1 94 ? -5.581 -6.219 -12.897 1.00 95.69 94 ASP A O 1
ATOM 710 N N . VAL A 1 95 ? -4.807 -4.159 -12.464 1.00 97.00 95 VAL A N 1
ATOM 711 C CA . VAL A 1 95 ? -5.984 -3.716 -11.687 1.00 97.00 95 VAL A CA 1
ATOM 712 C C . VAL A 1 95 ? -7.062 -3.017 -12.516 1.00 97.00 95 VAL A C 1
ATOM 714 O O . VAL A 1 95 ? -8.144 -2.775 -11.990 1.00 97.00 95 VAL A O 1
ATOM 717 N N . GLU A 1 96 ? -6.762 -2.657 -13.767 1.00 96.44 96 GLU A N 1
ATOM 718 C CA . GLU A 1 96 ? -7.684 -2.042 -14.740 1.00 96.44 96 GLU A CA 1
ATOM 719 C C . GLU A 1 96 ? -8.417 -0.775 -14.247 1.00 96.44 96 GLU A C 1
ATOM 721 O O . GLU A 1 96 ? -9.475 -0.403 -14.756 1.00 96.44 96 GLU A O 1
ATOM 726 N N . VAL A 1 97 ? -7.838 -0.056 -13.279 1.00 95.75 97 VAL A N 1
ATOM 727 C CA . VAL A 1 97 ? -8.356 1.227 -12.780 1.00 95.75 97 VAL A CA 1
ATOM 728 C C . VAL A 1 97 ? -7.245 2.266 -12.665 1.00 95.75 97 VAL A C 1
ATOM 730 O O . VAL A 1 97 ? -6.073 1.935 -12.497 1.00 95.75 97 VAL A O 1
ATOM 733 N N . MET A 1 98 ? -7.616 3.549 -12.703 1.00 93.19 98 MET A N 1
ATOM 734 C CA . MET A 1 98 ? -6.651 4.655 -12.618 1.00 93.19 98 MET A CA 1
ATOM 735 C C . MET A 1 98 ? -6.271 5.057 -11.186 1.00 93.19 98 MET A C 1
ATOM 737 O O . MET A 1 98 ? -5.305 5.789 -10.997 1.00 93.19 98 MET A O 1
ATOM 741 N N . ASN A 1 99 ? -7.017 4.607 -10.175 1.00 91.75 99 ASN A N 1
ATOM 742 C CA . ASN A 1 99 ? -6.827 4.993 -8.774 1.00 91.75 99 ASN A CA 1
ATOM 743 C C . ASN A 1 99 ? -6.737 3.791 -7.805 1.00 91.75 99 ASN A C 1
ATOM 745 O O . ASN A 1 99 ? -7.448 3.780 -6.795 1.00 91.75 99 ASN A O 1
ATOM 749 N N . PRO A 1 100 ? -5.883 2.782 -8.069 1.00 95.56 100 PRO A N 1
ATOM 750 C CA . PRO A 1 100 ? -5.669 1.687 -7.127 1.00 95.56 100 PRO A CA 1
ATOM 751 C C . PRO A 1 100 ? -4.959 2.171 -5.853 1.00 95.56 100 PRO A C 1
ATOM 753 O O . PRO A 1 100 ? -4.340 3.236 -5.824 1.00 95.56 100 PRO A O 1
ATOM 756 N N . VAL A 1 101 ? -5.011 1.356 -4.801 1.00 94.62 101 VAL A N 1
ATOM 757 C CA . VAL A 1 101 ? -4.085 1.467 -3.666 1.00 94.62 101 VAL A CA 1
ATOM 758 C C . VAL A 1 101 ? -2.892 0.562 -3.967 1.00 94.62 101 VAL A C 1
ATOM 760 O O . VAL A 1 101 ? -3.080 -0.641 -4.148 1.00 94.62 101 VAL A O 1
ATOM 763 N N . ILE A 1 102 ? -1.698 1.149 -4.061 1.00 94.44 102 ILE A N 1
ATOM 764 C CA . ILE A 1 102 ? -0.430 0.483 -4.411 1.00 94.44 102 ILE A CA 1
ATOM 765 C C . ILE A 1 102 ? 0.496 0.453 -3.194 1.00 94.44 102 ILE A C 1
ATOM 767 O O . ILE A 1 102 ? 0.555 1.493 -2.499 1.00 94.44 102 ILE A O 1
#

Foldseek 3Di:
DCVVQDPDPVVVVVVLVVLVVVCVVVVHNPPDDDDDDDDPPNCPVVNLVVSQVVVVAAEDDDDPPPDDDCCQAQWDDPPDDVTDGHPVVVRCVVRVDPDHRD

Radius of gyration: 16.23 Å; chains: 1; bounding box: 33×28×47 Å

Secondary structure (DSSP, 8-state):
-HHHH-SS-HHHHHHHHHHHHHHHHHSS--S------SSTTS-HHHHHHHHHHHTT--B-----TT---THHHHB--TTSTT--B-HHHHHHHHH-SSS-B-

pLDDT: mean 92.29, std 4.72, range [70.5, 97.0]